Protein AF-A0A2R7QWR1-F1 (afdb_monomer_lite)

pLDDT: mean 96.11, std 2.62, range [79.56, 98.69]

Foldseek 3Di:
DKFKAWQADPQGQQFFQFPKDWKQKTKWKAWPVRDTQGNNRPVGDDDFDDDDHDTDTDMDMDIDGHPPIDTDDIDGDGDMDIDDDDD

Radius of gyration: 14.24 Å; chains: 1; bounding box: 32×22×41 Å

Secondary structure (DSSP, 8-state):
-EEEEEPEETTEEEEEPP-SS-SSEEEEEEETTS-EE-TTSTT-EE---EETTEE---EEEEEEEPTTS----S-----EEEEE---

Structure (mmCIF, N/CA/C/O backbone):
data_AF-A0A2R7QWR1-F1
#
_entry.id   AF-A0A2R7QWR1-F1
#
loop_
_atom_site.group_PDB
_atom_site.id
_atom_site.type_symbol
_atom_site.label_atom_id
_atom_site.label_alt_id
_atom_site.label_comp_id
_atom_site.label_asym_id
_atom_site.label_entity_id
_atom_site.label_seq_id
_atom_site.pdbx_PDB_ins_code
_atom_site.Cartn_x
_atom_site.Cartn_y
_atom_site.Cartn_z
_atom_site.occupancy
_atom_site.B_iso_or_equiv
_atom_site.auth_seq_id
_atom_site.auth_comp_id
_atom_site.auth_asym_id
_atom_site.auth_atom_id
_atom_site.pdbx_PDB_model_num
ATOM 1 N N . MET A 1 1 ? -8.710 6.556 15.201 1.00 94.25 1 MET A N 1
ATOM 2 C CA . MET A 1 1 ? -8.143 6.838 13.869 1.00 94.25 1 MET A CA 1
ATOM 3 C C . MET A 1 1 ? -7.011 5.872 13.519 1.00 94.25 1 MET A C 1
ATOM 5 O O . MET A 1 1 ? -6.219 5.536 14.394 1.00 94.25 1 MET A O 1
ATOM 9 N N . PHE A 1 2 ? -6.932 5.438 12.260 1.00 96.25 2 PHE A N 1
ATOM 10 C CA . PHE A 1 2 ? -5.778 4.749 11.670 1.00 96.25 2 PHE A CA 1
ATOM 11 C C . PHE A 1 2 ? -5.106 5.707 10.685 1.00 96.25 2 PHE A C 1
ATOM 13 O O . PHE A 1 2 ? -5.773 6.138 9.747 1.00 96.25 2 PHE A O 1
ATOM 20 N N . SER A 1 3 ? -3.826 6.013 10.871 1.00 96.81 3 SER A N 1
ATOM 21 C CA . SER A 1 3 ? -3.043 6.855 9.957 1.00 96.81 3 SER A CA 1
ATOM 22 C C . SER A 1 3 ? -1.940 6.017 9.317 1.00 96.81 3 SER A C 1
ATOM 24 O O . SER A 1 3 ? -1.249 5.265 10.008 1.00 96.81 3 SER A O 1
ATOM 26 N N . PHE A 1 4 ? -1.790 6.122 8.002 1.00 97.75 4 PHE A N 1
ATOM 27 C CA . PHE A 1 4 ? -0.900 5.287 7.203 1.00 97.75 4 PHE A CA 1
ATOM 28 C C . PHE A 1 4 ? 0.252 6.107 6.624 1.00 97.75 4 PHE A C 1
ATOM 30 O O . PHE A 1 4 ? 0.082 7.258 6.234 1.00 97.75 4 PHE A O 1
ATOM 37 N N . SER A 1 5 ? 1.428 5.504 6.522 1.00 96.94 5 SER A N 1
ATOM 38 C CA . SER A 1 5 ? 2.566 6.089 5.813 1.00 96.94 5 SER A CA 1
ATOM 39 C C . SER A 1 5 ? 3.437 5.005 5.191 1.00 96.94 5 SER A C 1
ATOM 41 O O . SER A 1 5 ? 3.326 3.824 5.527 1.00 96.94 5 SER A O 1
ATOM 43 N N . GLY A 1 6 ? 4.306 5.387 4.263 1.00 97.12 6 GLY A N 1
ATOM 44 C CA . GLY A 1 6 ? 5.267 4.478 3.649 1.00 97.12 6 GLY A CA 1
ATOM 45 C C . GLY A 1 6 ? 6.246 5.227 2.762 1.00 97.12 6 GLY A C 1
ATOM 46 O O . GLY A 1 6 ? 6.318 6.452 2.798 1.00 97.12 6 GLY A O 1
ATOM 47 N N . THR A 1 7 ? 7.009 4.489 1.961 1.00 98.44 7 THR A N 1
ATOM 48 C CA . THR A 1 7 ? 7.861 5.087 0.930 1.00 98.44 7 THR A CA 1
ATOM 49 C C . THR A 1 7 ? 7.018 5.379 -0.315 1.00 98.44 7 THR A C 1
ATOM 51 O O . THR A 1 7 ? 6.481 4.432 -0.897 1.00 98.44 7 THR A O 1
ATOM 54 N N . PRO A 1 8 ? 6.890 6.647 -0.745 1.00 98.31 8 PRO A N 1
ATOM 55 C CA . PRO A 1 8 ? 6.142 6.998 -1.947 1.00 98.31 8 PRO A CA 1
ATOM 56 C C . PRO A 1 8 ? 6.817 6.482 -3.220 1.00 98.31 8 PRO A C 1
ATOM 58 O O . PRO A 1 8 ? 8.043 6.497 -3.334 1.00 98.31 8 PRO A O 1
ATOM 61 N N . GLU A 1 9 ? 6.019 6.087 -4.207 1.00 98.12 9 GLU A N 1
ATOM 62 C CA . GLU A 1 9 ? 6.505 5.863 -5.567 1.00 98.12 9 GLU A CA 1
ATOM 63 C C . GLU A 1 9 ? 6.929 7.195 -6.200 1.00 98.12 9 GLU A C 1
ATOM 65 O O . GLU A 1 9 ? 6.141 8.136 -6.290 1.00 98.12 9 GLU A O 1
ATOM 70 N N . SER A 1 10 ? 8.165 7.259 -6.690 1.00 96.25 10 SER A N 1
ATOM 71 C CA . SER A 1 10 ? 8.790 8.476 -7.224 1.00 96.25 10 SER A CA 1
ATOM 72 C C . SER A 1 10 ? 7.974 9.190 -8.310 1.00 96.25 10 SER A C 1
ATOM 74 O O . SER A 1 10 ? 7.917 10.418 -8.342 1.00 96.25 10 SER A O 1
ATOM 76 N N . SER A 1 11 ? 7.335 8.421 -9.195 1.00 95.69 11 SER A N 1
ATOM 77 C CA . SER A 1 11 ? 6.568 8.938 -10.335 1.00 95.69 11 SER A CA 1
ATOM 78 C C . SER A 1 11 ? 5.097 9.216 -10.015 1.00 95.69 11 SER A C 1
ATOM 80 O O . SER A 1 11 ? 4.435 9.948 -10.752 1.00 95.69 11 SER A O 1
ATOM 82 N N . LEU A 1 12 ? 4.574 8.648 -8.922 1.00 96.56 12 LEU A N 1
ATOM 83 C CA . LEU A 1 12 ? 3.195 8.831 -8.476 1.00 96.56 12 LEU A CA 1
ATOM 84 C C . LEU A 1 12 ? 3.111 8.681 -6.942 1.00 96.56 12 LEU A C 1
ATOM 86 O O . LEU A 1 12 ? 2.699 7.622 -6.464 1.00 96.56 12 LEU A O 1
ATOM 90 N N . PRO A 1 13 ? 3.446 9.732 -6.164 1.00 97.00 13 PRO A N 1
ATOM 91 C CA . PRO A 1 13 ? 3.680 9.637 -4.712 1.00 97.00 13 PRO A CA 1
ATOM 92 C C . PRO A 1 13 ? 2.505 9.123 -3.867 1.00 97.00 13 PRO A C 1
ATOM 94 O O . PRO A 1 13 ? 2.701 8.576 -2.785 1.00 97.00 13 PRO A O 1
ATOM 97 N N . SER A 1 14 ? 1.277 9.212 -4.381 1.00 96.31 14 SER A N 1
ATOM 98 C CA . SER A 1 14 ? 0.110 8.591 -3.737 1.00 96.31 14 SER A CA 1
ATOM 99 C C . SER A 1 14 ? 0.178 7.052 -3.665 1.00 96.31 14 SER A C 1
ATOM 101 O O . SER A 1 14 ? -0.607 6.444 -2.944 1.00 96.31 14 SER A O 1
ATOM 103 N N . LEU A 1 15 ? 1.071 6.396 -4.410 1.00 98.06 15 LEU A N 1
ATOM 104 C CA . LEU A 1 15 ? 1.294 4.948 -4.372 1.00 98.06 15 LEU A CA 1
ATOM 105 C C . LEU A 1 15 ? 2.482 4.585 -3.484 1.00 98.06 15 LEU A C 1
ATOM 107 O O . LEU A 1 15 ? 3.414 5.368 -3.330 1.00 98.06 15 LEU A O 1
ATOM 111 N N . PHE A 1 16 ? 2.485 3.360 -2.966 1.00 98.69 16 PHE A N 1
ATOM 112 C CA . PHE A 1 16 ? 3.635 2.796 -2.267 1.00 98.69 16 PHE A CA 1
ATOM 113 C C . PHE A 1 16 ? 4.659 2.297 -3.289 1.00 98.69 16 PHE A C 1
ATOM 115 O O . PHE A 1 16 ? 4.333 1.485 -4.162 1.00 98.69 16 PHE A O 1
ATOM 122 N N . GLY A 1 17 ? 5.893 2.785 -3.174 1.00 98.50 17 GLY A N 1
ATOM 123 C CA . GLY A 1 17 ? 6.998 2.414 -4.052 1.00 98.50 17 GLY A CA 1
ATOM 124 C C . GLY A 1 17 ? 7.383 0.943 -3.904 1.00 98.50 17 GLY A C 1
ATOM 125 O O . GLY A 1 17 ? 7.353 0.387 -2.802 1.00 98.50 17 GLY A O 1
ATOM 126 N N . ASN A 1 18 ? 7.753 0.312 -5.019 1.00 98.31 18 ASN A N 1
ATOM 127 C CA . ASN A 1 18 ? 8.278 -1.049 -5.009 1.00 98.31 18 ASN A CA 1
ATOM 128 C C . ASN A 1 18 ? 9.761 -1.057 -4.594 1.00 98.31 18 ASN A C 1
ATOM 130 O O . ASN A 1 18 ? 10.599 -0.495 -5.291 1.00 98.31 18 ASN A O 1
ATOM 134 N N . ALA A 1 19 ? 10.086 -1.737 -3.495 1.00 98.06 19 ALA A N 1
ATOM 135 C CA . ALA A 1 19 ? 11.455 -1.989 -3.038 1.00 98.06 19 ALA A CA 1
ATOM 136 C C . ALA A 1 19 ? 12.036 -3.334 -3.528 1.00 98.06 19 ALA A C 1
ATOM 138 O O . ALA A 1 19 ? 13.181 -3.659 -3.221 1.00 98.06 19 ALA A O 1
ATOM 139 N N . GLY A 1 20 ? 11.242 -4.134 -4.246 1.00 98.00 20 GLY A N 1
ATOM 140 C CA . GLY A 1 20 ? 11.698 -5.329 -4.955 1.00 98.00 20 GLY A CA 1
ATOM 141 C C . GLY A 1 20 ? 12.375 -4.999 -6.291 1.00 98.00 20 GLY A C 1
ATOM 142 O O . GLY A 1 20 ? 12.691 -3.851 -6.593 1.00 98.00 20 GLY A O 1
ATOM 143 N N . ASP A 1 21 ? 12.586 -6.021 -7.115 1.00 97.88 21 ASP A N 1
ATOM 144 C CA . ASP A 1 21 ? 13.294 -5.923 -8.399 1.00 97.88 21 ASP A CA 1
ATOM 145 C C . ASP A 1 21 ? 12.371 -5.891 -9.632 1.00 97.88 21 ASP A C 1
ATOM 147 O O . ASP A 1 21 ? 12.838 -5.637 -10.748 1.00 97.88 21 ASP A O 1
ATOM 151 N N . ALA A 1 22 ? 11.056 -6.074 -9.455 1.00 98.12 22 ALA A N 1
ATOM 152 C CA . ALA A 1 22 ? 10.092 -5.850 -10.528 1.00 98.12 22 ALA A CA 1
ATOM 153 C C . ALA A 1 22 ? 10.070 -4.372 -10.956 1.00 98.12 22 ALA A C 1
ATOM 155 O O . ALA A 1 22 ? 10.029 -3.454 -10.135 1.00 98.12 22 ALA A O 1
ATOM 156 N N . ARG A 1 23 ? 10.045 -4.137 -12.270 1.00 97.12 23 ARG A N 1
ATOM 157 C CA . ARG A 1 23 ? 10.045 -2.788 -12.863 1.00 97.12 23 ARG A CA 1
ATOM 158 C C . ARG A 1 23 ? 8.644 -2.374 -13.299 1.00 97.12 23 ARG A C 1
ATOM 160 O O . ARG A 1 23 ? 7.841 -3.231 -13.664 1.00 97.12 23 ARG A O 1
ATOM 167 N N . GLY A 1 24 ? 8.372 -1.067 -13.319 1.00 97.75 24 GLY A N 1
ATOM 168 C CA . GLY A 1 24 ? 7.137 -0.497 -13.875 1.00 97.75 24 GLY A CA 1
ATOM 169 C C . GLY A 1 24 ? 5.868 -0.802 -13.074 1.00 97.75 24 GLY A C 1
ATOM 170 O O . GLY A 1 24 ? 4.764 -0.707 -13.615 1.00 97.75 24 GLY A O 1
ATOM 171 N N . VAL A 1 25 ? 6.013 -1.194 -11.808 1.00 98.31 25 VAL A N 1
ATOM 172 C CA . VAL A 1 25 ? 4.914 -1.551 -10.910 1.00 98.31 25 VAL A CA 1
ATOM 173 C C . VAL A 1 25 ? 5.130 -0.923 -9.537 1.00 98.31 25 VAL A C 1
ATOM 175 O O . VAL A 1 25 ? 6.244 -0.909 -9.025 1.00 98.31 25 VAL A O 1
ATOM 178 N N . ALA A 1 26 ? 4.048 -0.432 -8.949 1.00 98.44 26 ALA A N 1
ATOM 179 C CA . ALA A 1 26 ? 3.963 0.039 -7.573 1.00 98.44 26 ALA A CA 1
ATOM 180 C C . ALA A 1 26 ? 2.808 -0.677 -6.854 1.00 98.44 26 ALA A C 1
ATOM 182 O O . ALA A 1 26 ? 2.109 -1.507 -7.449 1.00 98.44 26 ALA A O 1
ATOM 183 N N . VAL A 1 27 ? 2.590 -0.362 -5.580 1.00 98.56 27 VAL A N 1
ATOM 184 C CA . VAL A 1 27 ? 1.486 -0.913 -4.787 1.00 98.56 27 VAL A CA 1
ATOM 185 C C . VAL A 1 27 ? 0.482 0.186 -4.463 1.00 98.56 27 VAL A C 1
ATOM 187 O O . VAL A 1 27 ? 0.839 1.262 -3.985 1.00 98.56 27 VAL A O 1
ATOM 190 N N . VAL A 1 28 ? -0.797 -0.089 -4.707 1.00 98.19 28 VAL A N 1
ATOM 191 C CA . VAL A 1 28 ? -1.900 0.728 -4.198 1.00 98.19 28 VAL A CA 1
ATOM 192 C C . VAL A 1 28 ? -2.474 0.070 -2.949 1.00 98.19 28 VAL A C 1
ATOM 194 O O . VAL A 1 28 ? -2.700 -1.140 -2.934 1.00 98.19 28 VAL A O 1
ATOM 197 N N . LEU A 1 29 ? -2.702 0.873 -1.911 1.00 98.31 29 LEU A N 1
ATOM 198 C CA . LEU A 1 29 ? -3.463 0.491 -0.727 1.00 98.31 29 LEU A CA 1
ATOM 199 C C . LEU A 1 29 ? -4.790 1.252 -0.745 1.00 98.31 29 LEU A C 1
ATOM 201 O O . LEU A 1 29 ? -4.810 2.455 -1.003 1.00 98.31 29 LEU A O 1
ATOM 205 N N . GLU A 1 30 ? -5.892 0.567 -0.479 1.00 97.81 30 GLU A N 1
ATOM 206 C CA . GLU A 1 30 ? -7.241 1.136 -0.511 1.00 97.81 30 GLU A CA 1
ATOM 207 C C . GLU A 1 30 ? -8.037 0.691 0.713 1.00 97.81 30 GLU A C 1
ATOM 209 O O . GLU A 1 30 ? -7.858 -0.416 1.230 1.00 97.81 30 GLU A O 1
ATOM 214 N N . SER A 1 31 ? -8.954 1.541 1.162 1.00 96.56 31 SER A N 1
ATOM 215 C CA . SER A 1 31 ? -9.997 1.169 2.118 1.00 96.56 31 SER A CA 1
ATOM 216 C C . SER A 1 31 ? -11.184 0.492 1.430 1.00 96.56 31 SER A C 1
ATOM 218 O O . SER A 1 31 ? -11.298 0.452 0.206 1.00 96.56 31 SER A O 1
ATOM 220 N N . ALA A 1 32 ? -12.098 -0.060 2.231 1.00 93.44 32 ALA A N 1
ATOM 221 C CA . ALA A 1 32 ? -13.286 -0.766 1.744 1.00 93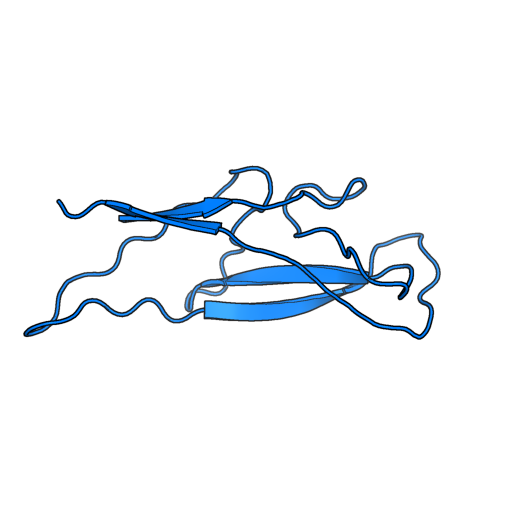.44 32 ALA A CA 1
ATOM 222 C C . ALA A 1 32 ? -14.202 0.062 0.816 1.00 93.44 32 ALA A C 1
ATOM 224 O O . ALA A 1 32 ? -14.926 -0.520 0.012 1.00 93.44 32 ALA A O 1
ATOM 225 N N . ASP A 1 33 ? -14.167 1.390 0.925 1.00 91.38 33 ASP A N 1
ATOM 226 C CA . ASP A 1 33 ? -14.893 2.351 0.080 1.00 91.38 33 ASP A CA 1
ATOM 227 C C . ASP A 1 33 ? -14.213 2.614 -1.281 1.00 91.38 33 ASP A C 1
ATOM 229 O O . ASP A 1 33 ? -14.684 3.443 -2.059 1.00 91.38 33 ASP A O 1
ATOM 233 N N . GLY A 1 34 ? -13.103 1.926 -1.573 1.00 92.81 34 GLY A N 1
ATOM 234 C CA . GLY A 1 34 ? -12.323 2.090 -2.800 1.00 92.81 34 GLY A CA 1
ATOM 235 C C . GLY A 1 34 ? -11.439 3.337 -2.814 1.00 92.81 34 GLY A C 1
ATOM 236 O O . GLY A 1 34 ? -10.829 3.637 -3.836 1.00 92.81 34 GLY A O 1
ATOM 237 N N . GLN A 1 35 ? -11.349 4.082 -1.708 1.00 95.31 35 GLN A N 1
ATOM 238 C CA . GLN A 1 35 ? -10.486 5.256 -1.631 1.00 95.31 35 GLN A CA 1
ATOM 239 C C . GLN A 1 35 ? -9.035 4.847 -1.374 1.00 95.31 35 GLN A C 1
ATOM 241 O O . GLN A 1 35 ? -8.730 4.159 -0.393 1.00 95.31 35 GLN A O 1
ATOM 246 N N . ARG A 1 36 ? -8.123 5.346 -2.216 1.00 96.25 36 ARG A N 1
ATOM 247 C CA . ARG A 1 36 ? -6.674 5.167 -2.053 1.00 96.25 36 ARG A CA 1
ATOM 248 C C . ARG A 1 36 ? -6.188 5.765 -0.735 1.00 96.25 36 ARG A C 1
ATOM 250 O O . ARG A 1 36 ? -6.581 6.868 -0.364 1.00 96.25 36 ARG A O 1
ATOM 257 N N . ILE A 1 37 ? -5.300 5.048 -0.067 1.00 97.94 37 ILE A N 1
ATOM 258 C CA . ILE A 1 37 ? -4.528 5.505 1.084 1.00 97.94 37 ILE A CA 1
ATOM 259 C C . ILE A 1 37 ? -3.145 5.896 0.560 1.00 97.94 37 ILE A C 1
ATOM 261 O O . ILE A 1 37 ? -2.428 5.041 0.039 1.00 97.94 37 ILE A O 1
ATOM 265 N N . GLY A 1 38 ? -2.800 7.183 0.632 1.00 97.50 38 GLY A N 1
ATOM 266 C CA . GLY A 1 38 ? -1.566 7.710 0.052 1.00 97.50 38 GLY A CA 1
ATOM 267 C C . GLY A 1 38 ? -0.331 7.390 0.887 1.00 97.50 38 GLY A C 1
ATOM 268 O O . GLY A 1 38 ? -0.305 7.638 2.093 1.00 97.50 38 GLY A O 1
ATOM 269 N N . ALA A 1 39 ? 0.714 6.871 0.239 1.00 97.50 39 ALA A N 1
ATOM 270 C CA . ALA A 1 39 ? 2.011 6.629 0.878 1.00 97.50 39 ALA A CA 1
ATOM 271 C C . ALA A 1 39 ? 2.728 7.933 1.277 1.00 97.50 39 ALA A C 1
ATOM 273 O O . ALA A 1 39 ? 3.491 7.950 2.240 1.00 97.50 39 ALA A O 1
ATOM 274 N N . ASP A 1 40 ? 2.447 9.022 0.559 1.00 95.06 40 ASP A N 1
ATOM 275 C CA . ASP A 1 40 ? 2.934 10.388 0.788 1.00 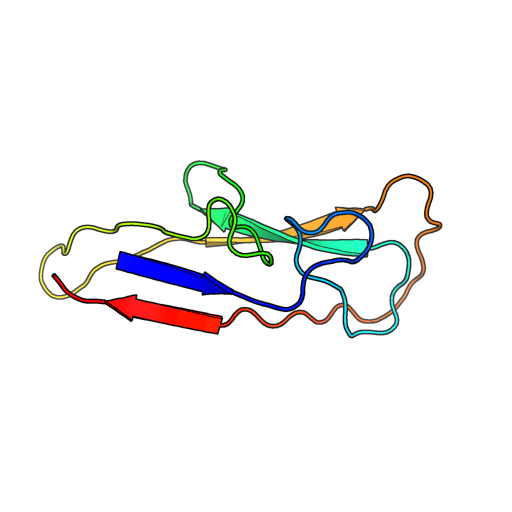95.06 40 ASP A CA 1
ATOM 276 C C . ASP A 1 40 ? 2.196 11.145 1.908 1.00 95.06 40 ASP A C 1
ATOM 278 O O . ASP A 1 40 ? 2.439 12.333 2.120 1.00 95.06 40 ASP A O 1
ATOM 282 N N . GLY A 1 41 ? 1.285 10.480 2.621 1.00 93.62 41 GLY A N 1
ATOM 283 C CA . GLY A 1 41 ? 0.460 11.088 3.663 1.00 93.62 41 GLY A CA 1
ATOM 284 C C . GLY A 1 41 ? -0.828 11.734 3.142 1.00 93.62 41 GLY A C 1
ATOM 285 O O . GLY A 1 41 ? -1.676 12.116 3.953 1.00 93.62 41 GLY A O 1
ATOM 286 N N . SER A 1 4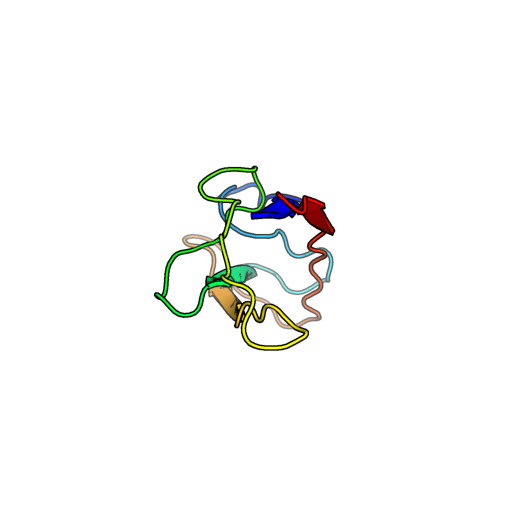2 ? -1.045 11.807 1.825 1.00 93.75 42 SER A N 1
ATOM 287 C CA . SER A 1 42 ? -2.320 12.262 1.262 1.00 93.75 42 SER A CA 1
ATOM 288 C C . SER A 1 42 ? -3.423 11.221 1.476 1.00 93.75 42 SER A C 1
ATOM 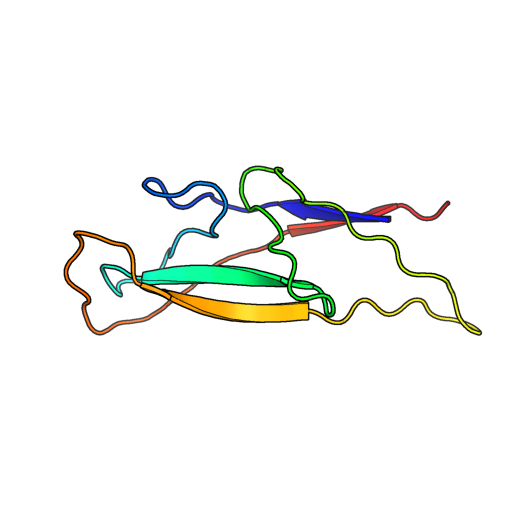290 O O . SER A 1 42 ? -3.207 10.021 1.323 1.00 93.75 42 SER A O 1
ATOM 292 N N . ASN A 1 43 ? -4.626 11.663 1.860 1.00 96.12 43 ASN A N 1
ATOM 293 C CA . ASN A 1 43 ? -5.769 10.778 2.134 1.00 96.12 43 ASN A CA 1
ATOM 294 C C . ASN A 1 43 ? -5.400 9.542 2.989 1.00 96.12 43 ASN A C 1
ATOM 296 O O . ASN A 1 43 ? -5.854 8.426 2.725 1.00 96.12 43 ASN A O 1
ATOM 300 N N . SER A 1 44 ? -4.519 9.727 3.971 1.00 96.94 44 SER A N 1
ATOM 301 C CA . SER A 1 44 ? -3.830 8.639 4.670 1.00 96.94 44 SER A CA 1
ATOM 302 C C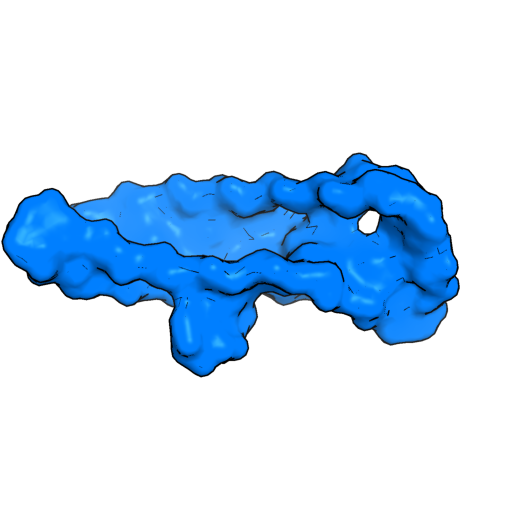 . SER A 1 44 ? -4.511 8.206 5.965 1.00 96.94 44 SER A C 1
ATOM 304 O O . SER A 1 44 ? -3.987 7.354 6.674 1.00 96.94 44 SER A O 1
ATOM 306 N N . GLU A 1 45 ? -5.677 8.764 6.285 1.00 96.88 45 GLU A N 1
ATOM 307 C CA . GLU A 1 45 ? -6.375 8.502 7.541 1.00 96.88 45 GLU A CA 1
ATOM 308 C C . GLU A 1 45 ? -7.705 7.795 7.318 1.00 96.88 45 GLU A C 1
ATOM 310 O O . GLU A 1 45 ? -8.447 8.109 6.384 1.00 96.88 45 GLU A O 1
ATOM 315 N N . ARG A 1 46 ? -8.029 6.834 8.185 1.00 96.50 46 ARG A N 1
ATOM 316 C CA . ARG A 1 46 ? -9.311 6.128 8.180 1.00 96.50 46 ARG A CA 1
ATOM 317 C C . ARG A 1 46 ? -9.862 5.974 9.590 1.00 96.50 46 ARG A C 1
ATOM 319 O O . ARG A 1 46 ? -9.189 5.490 10.501 1.00 96.50 46 ARG A O 1
ATOM 326 N N . GLY A 1 47 ? -11.126 6.347 9.752 1.00 94.94 47 GLY A N 1
ATOM 327 C CA . GLY A 1 47 ? -11.900 6.062 10.952 1.00 94.94 47 GLY A CA 1
ATOM 328 C C . GLY A 1 47 ? -12.498 4.657 10.900 1.00 94.94 47 GLY A C 1
ATOM 329 O O . GLY A 1 47 ? -12.877 4.172 9.837 1.00 94.94 47 GLY A O 1
ATOM 330 N N . ALA A 1 48 ? -12.617 4.013 12.057 1.00 93.81 48 ALA A N 1
ATOM 331 C CA . ALA A 1 48 ? -13.468 2.842 12.218 1.00 93.81 48 ALA A CA 1
ATOM 332 C C . ALA A 1 48 ? -14.120 2.892 13.597 1.00 93.81 48 ALA A C 1
ATOM 334 O O . ALA A 1 48 ? -13.434 3.068 14.604 1.00 93.81 48 ALA A O 1
ATOM 335 N N . SER A 1 49 ? -15.440 2.731 13.639 1.00 93.44 49 SER A N 1
ATOM 336 C CA . SER A 1 49 ? -16.180 2.669 14.895 1.00 93.44 49 SER A CA 1
ATOM 337 C C . SER A 1 49 ? -15.884 1.363 15.631 1.00 93.44 49 SER A C 1
ATOM 339 O O . SER A 1 49 ? -15.735 0.299 15.019 1.00 93.44 49 SER A O 1
ATOM 341 N N . VAL A 1 50 ? -15.828 1.433 16.959 1.00 93.19 50 VAL A N 1
ATOM 342 C CA . VAL A 1 50 ? -15.745 0.242 17.806 1.00 93.19 50 VAL A CA 1
ATOM 343 C C . VAL A 1 50 ? -17.115 -0.430 17.844 1.00 93.19 50 VAL A C 1
ATOM 345 O O . VAL A 1 50 ? -18.112 0.197 18.188 1.00 93.19 50 VAL A O 1
ATOM 348 N N . ALA A 1 51 ? -17.158 -1.718 17.512 1.00 92.69 51 ALA A N 1
ATOM 349 C CA . ALA A 1 51 ? -18.338 -2.561 17.650 1.00 92.69 51 ALA A CA 1
ATOM 350 C C . ALA A 1 51 ? -18.024 -3.714 18.614 1.00 92.69 51 ALA A C 1
ATOM 352 O O . ALA A 1 51 ? -17.169 -4.567 18.345 1.00 92.69 51 ALA A O 1
ATOM 353 N N . GLY A 1 52 ? -18.700 -3.732 19.765 1.00 92.75 52 GLY A N 1
ATOM 354 C CA . GLY A 1 52 ? -18.364 -4.632 20.868 1.00 92.75 52 GLY A CA 1
ATOM 355 C C . GLY A 1 52 ? -16.978 -4.305 21.429 1.00 92.75 52 GLY A C 1
ATOM 356 O O . GLY A 1 52 ? -16.765 -3.222 21.955 1.00 92.75 52 GLY A O 1
ATOM 357 N N . GLN A 1 53 ? -16.033 -5.237 21.297 1.00 94.50 53 GLN A N 1
ATOM 358 C CA . GLN A 1 53 ? -14.672 -5.108 21.840 1.00 94.50 53 GLN A CA 1
ATOM 359 C C . GLN A 1 53 ? -13.607 -4.800 20.772 1.00 94.50 53 GLN A C 1
ATOM 361 O O . GLN A 1 53 ? -12.415 -4.935 21.034 1.00 94.50 53 GLN A O 1
ATOM 366 N N . ARG A 1 54 ? -14.001 -4.457 19.535 1.00 93.50 54 ARG A N 1
ATOM 367 C CA . ARG A 1 54 ? -13.045 -4.229 18.437 1.00 93.50 54 ARG A CA 1
ATOM 368 C C . ARG A 1 54 ? -13.531 -3.210 17.412 1.00 93.50 54 ARG A C 1
ATOM 370 O O . ARG A 1 54 ? -14.711 -3.176 17.082 1.00 93.50 54 AR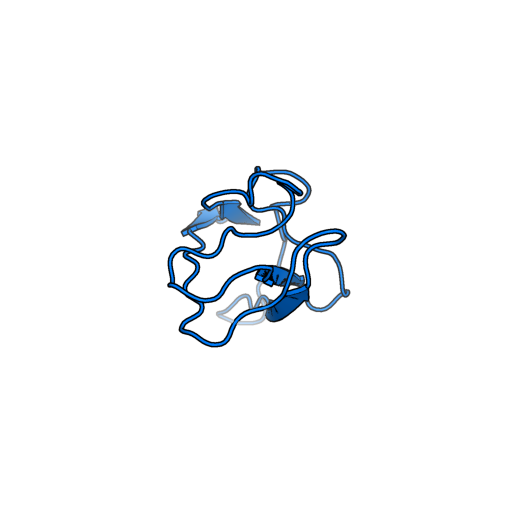G A O 1
ATOM 377 N N . ALA A 1 55 ? -12.596 -2.463 16.835 1.00 93.12 55 ALA A N 1
ATOM 378 C CA . ALA A 1 55 ? -12.778 -1.758 15.569 1.00 93.12 55 ALA A CA 1
ATOM 379 C C . ALA A 1 55 ? -12.107 -2.563 14.446 1.00 93.12 55 ALA A C 1
ATOM 381 O O . ALA A 1 55 ? -11.079 -3.207 14.663 1.00 93.12 55 ALA A O 1
ATOM 382 N N . ARG A 1 56 ? -12.696 -2.564 13.248 1.00 93.69 56 ARG A N 1
ATOM 383 C CA . ARG A 1 56 ? -12.139 -3.244 12.069 1.00 93.69 56 ARG A CA 1
ATOM 384 C C . ARG A 1 56 ? -12.078 -2.272 10.902 1.00 93.69 56 ARG A C 1
ATOM 386 O O . ARG A 1 56 ? -13.085 -1.651 10.584 1.00 93.69 56 ARG A O 1
ATOM 393 N N . LEU A 1 57 ? -10.925 -2.211 10.247 1.00 95.50 57 LEU A N 1
ATOM 394 C CA . LEU A 1 57 ? -10.711 -1.449 9.023 1.00 95.50 57 LEU A CA 1
ATOM 395 C C . LEU A 1 57 ? -10.301 -2.419 7.903 1.00 95.50 57 LEU A C 1
ATOM 397 O O . LEU A 1 57 ? -9.166 -2.894 7.907 1.00 95.50 57 LEU A O 1
ATOM 401 N N . PRO A 1 58 ? -11.208 -2.777 6.979 1.00 95.94 58 PRO A N 1
ATOM 402 C CA . PRO A 1 58 ? -10.856 -3.617 5.842 1.00 95.94 58 PRO A CA 1
ATOM 403 C C . PRO A 1 58 ? -10.000 -2.830 4.846 1.00 95.94 58 PRO A C 1
ATOM 405 O O . PRO A 1 58 ? -10.344 -1.704 4.480 1.00 95.94 58 PRO A O 1
ATOM 408 N N . LEU A 1 59 ? -8.917 -3.455 4.392 1.00 97.25 59 LEU A N 1
ATOM 409 C CA . LEU A 1 59 ? -7.971 -2.890 3.435 1.00 97.25 59 LEU A CA 1
ATOM 410 C C . LEU A 1 59 ? -7.830 -3.807 2.221 1.00 97.25 59 LEU A C 1
ATOM 412 O O . LEU A 1 59 ? -8.026 -5.022 2.318 1.00 97.25 59 LEU A O 1
ATOM 416 N N . ARG A 1 60 ? -7.453 -3.223 1.087 1.00 97.81 60 ARG A N 1
ATOM 417 C CA . ARG A 1 60 ? -7.076 -3.927 -0.139 1.00 97.81 60 ARG A CA 1
ATOM 418 C C . ARG A 1 60 ? -5.709 -3.444 -0.585 1.00 97.81 60 ARG A C 1
ATOM 420 O O . ARG A 1 60 ? -5.444 -2.249 -0.545 1.00 97.81 60 ARG A O 1
ATOM 427 N N . ALA A 1 61 ? -4.869 -4.374 -1.017 1.00 97.50 61 ALA A N 1
ATOM 428 C CA . ALA A 1 61 ? -3.609 -4.072 -1.673 1.00 97.50 61 ALA A CA 1
ATOM 429 C C . ALA A 1 61 ? -3.646 -4.646 -3.089 1.00 97.50 61 ALA A C 1
ATOM 431 O O . ALA A 1 61 ? -4.119 -5.767 -3.291 1.00 97.50 61 ALA A O 1
ATOM 432 N N . ALA A 1 62 ? -3.156 -3.885 -4.060 1.00 97.44 62 ALA A N 1
ATOM 433 C CA . ALA A 1 62 ? -3.091 -4.316 -5.449 1.00 97.44 62 ALA A CA 1
ATOM 434 C C . ALA A 1 62 ? -1.842 -3.765 -6.142 1.00 97.44 62 ALA A C 1
ATOM 436 O O . ALA A 1 62 ? -1.261 -2.762 -5.723 1.00 97.44 62 ALA A O 1
ATOM 437 N N . TYR A 1 63 ? -1.444 -4.420 -7.231 1.00 97.56 63 TYR A N 1
ATOM 438 C CA . TYR A 1 63 ? -0.417 -3.901 -8.125 1.00 97.56 63 TYR A CA 1
ATOM 439 C C . TYR A 1 63 ? -0.965 -2.746 -8.954 1.00 97.56 63 TYR A C 1
ATOM 441 O O . TYR A 1 63 ? -2.090 -2.799 -9.451 1.00 97.56 63 TYR A O 1
ATOM 449 N N . TRP A 1 64 ? -0.132 -1.734 -9.166 1.00 97.75 64 TRP A N 1
ATOM 450 C CA . TRP A 1 64 ? -0.426 -0.622 -10.053 1.00 97.75 64 TRP A CA 1
ATOM 451 C C . TRP A 1 64 ? 0.667 -0.496 -11.106 1.00 97.75 64 TRP A C 1
ATOM 453 O O . TRP A 1 64 ? 1.830 -0.267 -10.780 1.00 97.75 64 TRP A O 1
ATOM 463 N N . ARG A 1 65 ? 0.300 -0.623 -12.381 1.00 97.75 65 ARG A N 1
ATOM 464 C CA . ARG A 1 65 ? 1.237 -0.415 -13.486 1.00 97.75 65 ARG A CA 1
ATOM 465 C C . ARG A 1 65 ? 1.527 1.074 -13.654 1.00 97.75 65 ARG A C 1
ATOM 467 O O . ARG A 1 65 ? 0.604 1.873 -13.806 1.00 97.75 65 ARG A O 1
ATOM 474 N N . LEU A 1 66 ? 2.802 1.441 -13.669 1.00 97.62 66 LEU A N 1
ATOM 475 C CA . LEU A 1 66 ? 3.232 2.826 -13.831 1.00 97.62 66 LEU A CA 1
ATOM 476 C C . LEU A 1 66 ? 3.194 3.224 -15.309 1.00 97.62 66 LEU A C 1
ATOM 478 O O . LEU A 1 66 ? 3.731 2.537 -16.182 1.00 97.62 66 LEU A O 1
ATOM 482 N N . ALA A 1 67 ? 2.510 4.330 -15.599 1.00 95.62 67 ALA A N 1
ATOM 483 C CA . ALA A 1 67 ? 2.367 4.829 -16.960 1.00 95.62 67 ALA A CA 1
ATOM 484 C C . ALA A 1 67 ? 3.733 5.255 -17.520 1.00 95.62 67 ALA A C 1
ATOM 486 O O . ALA A 1 67 ? 4.542 5.860 -16.822 1.00 95.62 67 ALA A O 1
ATOM 487 N N . GLY A 1 68 ? 3.997 4.923 -18.785 1.00 93.31 68 GLY A N 1
ATOM 488 C CA . GLY A 1 68 ? 5.265 5.256 -19.441 1.00 93.31 68 GLY A CA 1
ATOM 489 C C . GLY A 1 68 ? 6.468 4.411 -19.004 1.00 93.31 68 GLY A C 1
ATOM 490 O O . GLY A 1 68 ? 7.562 4.629 -19.515 1.00 93.31 68 GLY A O 1
ATOM 491 N N . GLN A 1 69 ? 6.287 3.427 -18.117 1.00 93.31 69 GLN A N 1
ATOM 492 C CA . GLN A 1 69 ? 7.348 2.511 -17.704 1.00 93.31 69 GLN A CA 1
ATOM 493 C C . GLN A 1 69 ? 7.106 1.094 -18.235 1.00 93.31 69 GLN A C 1
ATOM 495 O O . GLN A 1 69 ? 5.988 0.568 -18.222 1.00 93.31 69 GLN A O 1
ATOM 500 N N . ALA A 1 70 ? 8.176 0.454 -18.708 1.00 95.12 70 ALA A N 1
ATOM 501 C CA . ALA A 1 70 ? 8.136 -0.953 -19.078 1.00 95.12 70 ALA A CA 1
ATOM 502 C C . ALA A 1 70 ? 7.998 -1.819 -17.818 1.00 95.12 70 ALA A C 1
ATOM 504 O O . ALA A 1 70 ? 8.744 -1.649 -16.852 1.00 95.12 70 ALA A O 1
ATOM 505 N N . THR A 1 71 ? 7.055 -2.760 -17.842 1.00 95.38 71 THR A N 1
ATOM 506 C CA . THR A 1 71 ? 6.886 -3.731 -16.759 1.00 95.38 71 THR A CA 1
ATOM 507 C C . THR A 1 71 ? 7.893 -4.862 -16.899 1.00 95.38 71 THR A C 1
ATOM 509 O O . THR A 1 71 ? 8.063 -5.395 -17.996 1.00 95.38 71 THR A O 1
ATOM 512 N N . GLY A 1 72 ? 8.527 -5.251 -15.796 1.00 95.56 72 GLY A N 1
ATOM 513 C CA . GLY A 1 72 ? 9.461 -6.376 -15.740 1.00 95.56 72 GLY A CA 1
ATOM 514 C C . GLY A 1 72 ? 9.062 -7.383 -14.668 1.00 95.56 72 GLY A C 1
ATOM 515 O O . GLY A 1 72 ? 8.524 -6.997 -13.632 1.00 95.56 72 GLY A O 1
ATOM 516 N N . VAL A 1 73 ? 9.335 -8.664 -14.923 1.00 96.88 73 VAL A N 1
ATOM 517 C CA . VAL A 1 73 ? 9.166 -9.733 -13.930 1.00 96.88 73 VAL A CA 1
ATOM 518 C C . VAL A 1 73 ? 10.108 -9.522 -12.747 1.00 96.88 73 VAL A C 1
ATOM 520 O O . VAL A 1 73 ? 11.215 -9.017 -12.919 1.00 96.88 73 VAL A O 1
ATOM 523 N N . GLY A 1 74 ? 9.663 -9.922 -11.561 1.00 97.56 74 GLY A N 1
ATOM 524 C CA . GLY A 1 74 ? 10.432 -9.816 -10.331 1.00 97.56 74 GLY A CA 1
ATOM 525 C C . GLY A 1 74 ? 9.527 -9.831 -9.106 1.00 97.56 74 GLY A C 1
ATOM 526 O O . GLY A 1 74 ? 8.317 -10.048 -9.190 1.00 97.56 74 GLY A O 1
ATOM 527 N N . SER A 1 75 ? 10.136 -9.577 -7.964 1.00 98.25 75 SER A N 1
ATOM 528 C CA . SER A 1 75 ? 9.495 -9.368 -6.678 1.00 98.25 75 SER A CA 1
ATOM 529 C C . SER A 1 75 ? 8.911 -7.961 -6.557 1.00 98.25 75 SER A C 1
ATOM 531 O O . SER A 1 75 ? 9.465 -6.972 -7.049 1.00 98.25 75 SER A O 1
ATOM 533 N N . VAL A 1 76 ? 7.780 -7.881 -5.857 1.00 98.38 76 VAL A N 1
ATOM 534 C CA . VAL A 1 76 ? 7.187 -6.620 -5.421 1.00 98.38 76 VAL A CA 1
ATOM 535 C C . VAL A 1 76 ? 7.126 -6.619 -3.902 1.00 98.38 76 VAL A C 1
ATOM 537 O O . VAL A 1 76 ? 6.525 -7.517 -3.312 1.00 98.38 76 VAL A O 1
ATOM 540 N N . ALA A 1 77 ? 7.734 -5.616 -3.279 1.00 98.19 77 ALA A N 1
ATOM 541 C CA . ALA A 1 77 ? 7.751 -5.440 -1.834 1.00 98.19 77 ALA A CA 1
ATOM 542 C C . ALA A 1 77 ? 7.460 -3.978 -1.489 1.00 98.19 77 ALA A C 1
ATOM 544 O O . ALA A 1 77 ? 8.097 -3.076 -2.023 1.00 98.19 77 ALA A O 1
ATOM 545 N N . ALA A 1 78 ? 6.508 -3.750 -0.589 1.00 98.00 78 ALA A N 1
ATOM 546 C CA . ALA A 1 78 ? 6.159 -2.426 -0.093 1.00 98.00 78 ALA A CA 1
ATOM 547 C C . ALA A 1 78 ? 5.841 -2.504 1.402 1.00 98.00 78 ALA A C 1
ATOM 549 O O . ALA A 1 78 ? 5.223 -3.467 1.861 1.00 98.00 78 ALA A O 1
ATOM 550 N N . THR A 1 79 ? 6.239 -1.473 2.145 1.00 97.25 79 THR A N 1
ATOM 551 C CA . THR A 1 79 ? 5.995 -1.366 3.586 1.00 97.25 79 THR A CA 1
ATOM 552 C C . THR A 1 79 ? 5.034 -0.219 3.854 1.00 97.25 79 THR A C 1
ATOM 554 O O . THR A 1 79 ? 5.298 0.917 3.458 1.00 97.25 79 THR A O 1
ATOM 557 N N . ALA A 1 80 ? 3.947 -0.516 4.565 1.00 97.06 80 ALA A N 1
ATOM 558 C CA . ALA A 1 80 ? 3.041 0.478 5.123 1.00 97.06 80 ALA A CA 1
ATOM 559 C C . ALA A 1 80 ? 3.138 0.453 6.652 1.00 97.06 80 ALA A C 1
ATOM 561 O O . ALA A 1 80 ? 2.988 -0.599 7.275 1.00 97.06 80 ALA A O 1
ATOM 562 N N . ILE A 1 81 ? 3.387 1.612 7.252 1.00 97.00 81 ILE A N 1
ATOM 563 C CA . ILE A 1 81 ? 3.339 1.822 8.697 1.00 97.00 81 ILE A CA 1
ATOM 564 C C . ILE A 1 81 ? 1.936 2.314 9.036 1.00 97.00 81 ILE A C 1
ATOM 566 O O . ILE A 1 81 ? 1.425 3.223 8.385 1.00 97.00 81 ILE A O 1
ATOM 570 N N . VAL A 1 82 ? 1.319 1.717 10.055 1.00 97.12 82 VAL A N 1
ATOM 571 C CA . VAL A 1 82 ? 0.003 2.133 10.550 1.00 97.12 82 VAL A CA 1
ATOM 572 C C . VAL A 1 82 ? 0.144 2.600 11.989 1.00 97.12 82 VAL A C 1
ATOM 574 O O . VAL A 1 82 ? 0.499 1.818 12.870 1.00 97.12 82 VAL A O 1
ATOM 577 N N . THR A 1 83 ? -0.166 3.868 12.227 1.00 96.75 83 THR A N 1
ATOM 578 C CA . THR A 1 83 ? -0.229 4.463 13.563 1.00 96.75 83 THR A CA 1
ATOM 579 C C . THR A 1 83 ? -1.686 4.557 13.984 1.00 96.75 83 THR A C 1
ATOM 581 O O . THR A 1 83 ? -2.526 5.067 13.244 1.00 96.75 83 THR A O 1
ATOM 584 N N . LEU A 1 84 ? -2.004 4.047 15.173 1.00 95.62 84 LEU A N 1
ATOM 585 C CA . LEU A 1 84 ? -3.365 4.050 15.697 1.00 95.62 84 LEU A CA 1
ATOM 586 C C . LEU A 1 84 ? -3.476 5.066 16.827 1.00 95.62 84 LEU A C 1
ATOM 588 O O . LEU A 1 84 ? -2.700 5.038 17.782 1.00 95.62 84 LEU A O 1
ATOM 592 N N . ARG A 1 85 ? -4.497 5.913 16.740 1.00 94.62 85 ARG A N 1
ATOM 593 C CA . ARG A 1 85 ? -4.938 6.783 17.830 1.00 94.62 85 ARG A CA 1
ATOM 594 C C . ARG A 1 85 ? -6.330 6.357 18.261 1.00 94.62 85 ARG A C 1
ATOM 596 O O . ARG A 1 85 ? -7.220 6.250 17.420 1.00 94.62 85 ARG A O 1
ATOM 603 N N . TYR A 1 86 ? -6.514 6.093 19.546 1.00 90.06 86 TYR A N 1
ATOM 604 C CA . TYR A 1 86 ? -7.833 5.838 20.116 1.00 90.06 86 TYR A CA 1
ATOM 605 C C . TYR A 1 86 ? -8.381 7.141 20.695 1.00 90.06 86 TYR A C 1
ATOM 607 O O . TYR A 1 86 ? -7.676 7.803 21.457 1.00 90.06 86 TYR A O 1
ATOM 615 N N . GLU A 1 87 ? -9.593 7.510 20.299 1.00 79.56 87 GLU A N 1
ATOM 616 C CA . GLU A 1 87 ? -10.316 8.702 20.750 1.00 79.56 87 GLU A CA 1
ATOM 617 C C . GLU A 1 87 ? -11.819 8.433 20.782 1.00 79.56 87 GLU A C 1
ATOM 619 O O . GLU A 1 87 ? -12.265 7.542 20.016 1.00 79.56 87 GLU A O 1
#

Sequence (87 aa):
MFSFSGTPESSLPSLFGNAGDARGVAVVLESADGQRIGADGSNSERGASVAGQRARLPLRAAYWRLAGQATGVGSVAATAIVTLRYE